Protein AF-A0A662H963-F1 (afdb_monomer)

Mean predicted aligned error: 8.16 Å

pLDDT: mean 80.49, std 14.82, range [39.19, 95.38]

Solvent-accessible surface area (backbone atoms only — not comparable to full-atom values): 5850 Å² total; per-residue (Å²): 141,69,80,73,79,74,78,81,42,84,65,56,48,52,54,49,50,54,52,50,55,55,51,68,66,34,85,64,56,69,68,56,45,54,52,49,54,52,40,51,55,54,59,65,38,82,85,59,51,70,66,60,42,50,52,44,51,50,50,52,52,51,53,47,69,74,44,59,87,36,72,57,69,59,66,66,54,73,67,54,50,55,49,49,52,47,35,74,76,38,63,70,54,70,79,76,111

Sequence (97 aa):
MEALCYLRLDKSFKTYLALQELLVETNLDSNVISALDKAFFYLLNRELDVESKRFILRFIFYVLSKYSDDPLVMRHTPEEEELFEKIVKEPSFLHEL

Radius of gyration: 15.26 Å; Cα contacts (8 Å, |Δi|>4): 40; chains: 1; bounding box: 32×39×29 Å

Nearest PDB structures (foldseek):
  4d2e-assembly1_B  TM=5.050E-01  e=3.526E+00  Escherichia coli K-12
  6u2t-assembly1_D  TM=5.723E-01  e=7.758E+00  Zea mays
  6v3o-assembly2_F  TM=5.270E-01  e=6.552E+00  Zea mays
  6v3o-assembly1_B  TM=4.233E-01  e=5.533E+00  Zea mays

Foldseek 3Di:
DPVVVPPDCPPLVVVLVVQLVLLVQDPDDPVLSVLLSVLSVVLSDPPDDPVRNVVSVVVNVVSCVVCVPPVSNVDDDPVRVVVVVCCVVPVCVVVVD

Secondary structure (DSSP, 8-state):
--TTGGGS-HHHHHHHHHHHHHHHHS---HHHHHHHHHHHHHHH-TTS-HHHHHHHHHHHHHHHHHSTT-TTTT---HHHHHHHHHHHH-GGGGGT-

Structure (mmCIF, N/CA/C/O backbone):
data_AF-A0A662H963-F1
#
_entry.id   AF-A0A662H963-F1
#
loop_
_atom_site.group_PDB
_atom_site.id
_atom_site.type_symbol
_atom_site.label_atom_id
_atom_site.label_alt_id
_atom_site.label_comp_id
_atom_site.label_asym_id
_atom_site.label_entity_id
_atom_site.label_seq_id
_atom_site.pdbx_PDB_ins_code
_atom_site.Cartn_x
_atom_site.Cartn_y
_atom_site.Cartn_z
_atom_site.occupancy
_atom_site.B_iso_or_equiv
_atom_site.auth_seq_id
_atom_site.auth_comp_id
_atom_site.auth_asym_id
_atom_site.auth_atom_id
_atom_site.pdbx_PDB_model_num
ATOM 1 N N . MET A 1 1 ? -12.822 24.492 4.695 1.00 39.19 1 MET A N 1
ATOM 2 C CA . MET A 1 1 ? -12.629 23.746 5.959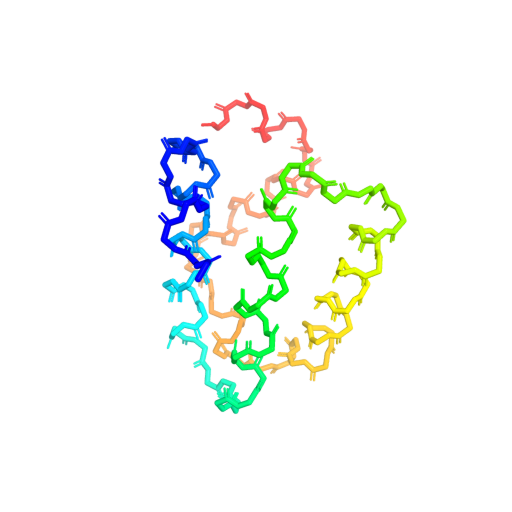 1.00 39.19 1 MET A CA 1
ATOM 3 C C . MET A 1 1 ? -11.644 22.585 5.740 1.00 39.19 1 MET A C 1
ATOM 5 O O . MET A 1 1 ? -11.818 21.526 6.312 1.00 39.19 1 MET A O 1
ATOM 9 N N . GLU A 1 2 ? -10.596 22.787 4.927 1.00 43.09 2 GLU A N 1
ATOM 10 C CA . GLU A 1 2 ? -9.581 21.761 4.596 1.00 43.09 2 GLU A CA 1
ATOM 11 C C . GLU A 1 2 ? -8.193 22.123 5.156 1.00 43.09 2 GLU A C 1
ATOM 13 O O . GLU A 1 2 ? -7.352 21.259 5.363 1.00 43.09 2 GLU A O 1
ATOM 18 N N . ALA A 1 3 ? -7.968 23.398 5.500 1.00 44.75 3 ALA A N 1
ATOM 19 C CA . ALA A 1 3 ? -6.681 23.904 5.980 1.00 44.75 3 ALA A CA 1
ATOM 20 C C . ALA A 1 3 ? -6.308 23.457 7.413 1.00 44.75 3 ALA A C 1
ATOM 22 O O . ALA A 1 3 ? -5.158 23.598 7.819 1.00 44.75 3 ALA A O 1
ATOM 23 N N . LEU A 1 4 ? -7.254 22.912 8.188 1.00 39.19 4 LEU A N 1
ATOM 24 C CA . LEU A 1 4 ? -7.037 22.553 9.598 1.00 39.19 4 LEU A CA 1
ATOM 25 C C . LEU A 1 4 ? -6.503 21.126 9.809 1.00 39.19 4 LEU A C 1
ATOM 27 O O . LEU A 1 4 ? -5.953 20.851 10.873 1.00 39.19 4 LEU A O 1
ATOM 31 N N . CYS A 1 5 ? -6.570 20.245 8.803 1.00 45.81 5 CYS A N 1
ATOM 32 C CA . CYS A 1 5 ? -5.990 18.897 8.898 1.00 45.81 5 CYS A CA 1
ATOM 33 C C . CYS A 1 5 ? -4.454 18.884 8.778 1.00 45.81 5 CYS A C 1
ATOM 35 O O . CYS A 1 5 ? -3.820 17.904 9.161 1.00 45.81 5 CYS A O 1
ATOM 37 N N . TYR A 1 6 ? -3.843 19.976 8.309 1.00 46.97 6 TYR A N 1
ATOM 38 C CA . TYR A 1 6 ? -2.397 20.067 8.069 1.00 46.97 6 TYR A CA 1
ATOM 39 C C . TYR A 1 6 ? -1.558 20.330 9.332 1.00 46.97 6 TYR A C 1
ATOM 41 O O . TYR A 1 6 ? -0.339 20.194 9.303 1.00 46.97 6 TYR A O 1
ATOM 49 N N . LEU A 1 7 ? -2.175 20.707 10.459 1.00 43.41 7 LEU A N 1
ATOM 50 C CA . LEU A 1 7 ? -1.448 21.343 11.568 1.00 43.41 7 LEU A CA 1
ATOM 51 C C . LEU A 1 7 ? -0.855 20.400 12.632 1.00 43.41 7 LEU A C 1
ATOM 53 O O . LEU A 1 7 ? -0.173 20.888 13.532 1.00 43.41 7 LEU A O 1
ATOM 57 N N . ARG A 1 8 ? -1.050 19.072 12.576 1.00 52.41 8 ARG A N 1
ATOM 58 C CA . ARG A 1 8 ? -0.500 18.157 13.608 1.00 52.41 8 ARG A CA 1
ATOM 59 C C . ARG A 1 8 ? -0.168 16.738 13.131 1.00 52.41 8 ARG A C 1
ATOM 61 O O . ARG A 1 8 ? -0.739 15.788 13.654 1.00 52.41 8 ARG A O 1
ATOM 68 N N . LEU A 1 9 ? 0.776 16.537 12.206 1.00 51.25 9 LEU A N 1
ATOM 69 C CA . LEU A 1 9 ? 1.146 15.173 11.777 1.00 51.25 9 LEU A CA 1
ATOM 70 C C . LEU A 1 9 ? 2.600 15.029 11.269 1.00 51.25 9 LEU A C 1
ATOM 72 O O . LEU A 1 9 ? 2.796 14.633 10.136 1.00 51.25 9 LEU A O 1
ATOM 76 N N . ASP A 1 10 ? 3.647 15.253 12.069 1.00 63.56 10 ASP A N 1
ATOM 77 C CA . ASP A 1 10 ? 5.036 15.152 11.545 1.00 63.56 10 ASP A CA 1
ATOM 78 C C . ASP A 1 10 ? 5.381 13.753 10.957 1.00 63.56 10 ASP A C 1
ATOM 80 O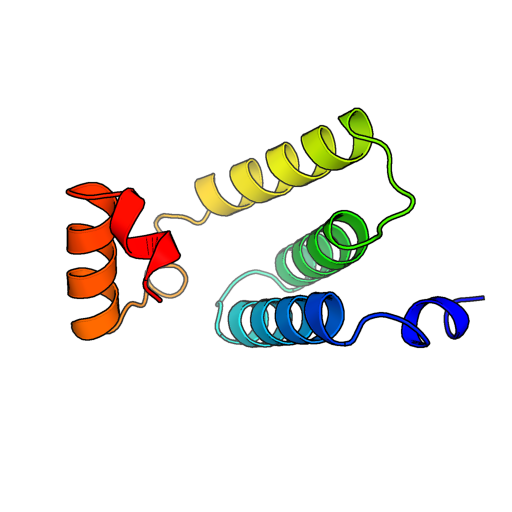 O . ASP A 1 10 ? 6.032 13.648 9.923 1.00 63.56 10 ASP A O 1
ATOM 84 N N . LYS A 1 11 ? 4.862 12.652 11.531 1.00 62.44 11 LYS A N 1
ATOM 85 C CA . LYS A 1 11 ? 5.062 11.293 10.973 1.00 62.44 11 LYS A CA 1
ATOM 86 C C . LYS A 1 11 ? 4.053 10.910 9.885 1.00 62.44 11 LYS A C 1
ATOM 88 O O . LYS A 1 11 ?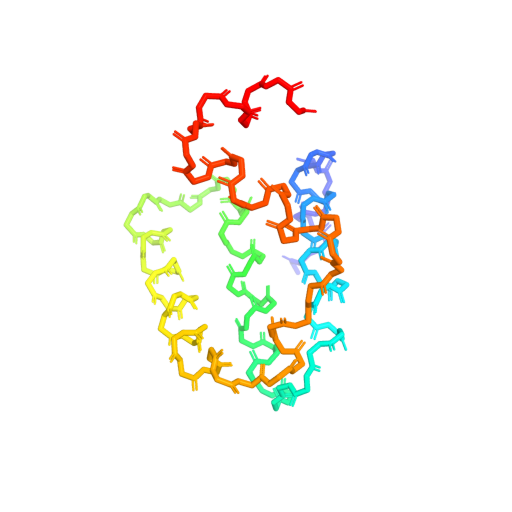 4.457 10.463 8.820 1.00 62.44 11 LYS A O 1
ATOM 93 N N . SER A 1 12 ? 2.752 11.098 10.123 1.00 74.19 12 SER A N 1
ATOM 94 C CA . SER A 1 12 ? 1.724 10.705 9.143 1.00 74.19 12 SER A CA 1
ATOM 95 C C . SER A 1 12 ? 1.760 11.570 7.880 1.00 74.19 12 SER A C 1
ATOM 97 O O . SER A 1 12 ? 1.407 11.083 6.816 1.00 74.19 12 SER A O 1
ATOM 99 N N . PHE A 1 13 ? 2.234 12.817 7.968 1.00 79.56 13 PHE A N 1
ATOM 100 C CA . PHE A 1 13 ? 2.438 13.671 6.800 1.00 79.56 13 PHE A CA 1
ATOM 101 C C . PHE A 1 13 ? 3.604 13.186 5.933 1.00 79.56 13 PHE A C 1
ATOM 103 O O . PHE A 1 13 ? 3.455 13.118 4.722 1.00 79.56 13 PHE A O 1
ATOM 110 N N . LYS A 1 14 ? 4.726 12.762 6.535 1.00 84.56 14 LYS A N 1
ATOM 111 C CA . LYS A 1 14 ? 5.847 12.161 5.788 1.00 84.56 14 LYS A CA 1
ATOM 112 C C . LYS A 1 14 ? 5.429 10.881 5.068 1.00 84.56 14 LYS A C 1
ATOM 114 O O . LYS A 1 14 ? 5.757 10.711 3.903 1.00 84.56 14 LYS A O 1
ATOM 119 N N . THR A 1 15 ? 4.656 10.018 5.733 1.00 85.88 15 THR A N 1
ATOM 120 C CA . THR A 1 15 ? 4.086 8.822 5.091 1.00 85.88 15 THR A CA 1
ATOM 121 C C . THR A 1 15 ? 3.151 9.189 3.942 1.00 85.88 15 THR A C 1
ATOM 123 O O . THR A 1 15 ? 3.211 8.563 2.892 1.00 85.88 15 THR A O 1
ATOM 126 N N . TYR A 1 16 ? 2.303 10.205 4.118 1.00 88.12 16 TYR A N 1
ATOM 127 C CA . TYR A 1 16 ? 1.410 10.663 3.057 1.00 88.12 16 TYR A CA 1
ATOM 128 C C . TYR A 1 16 ? 2.179 11.199 1.844 1.00 88.12 16 TYR A C 1
ATOM 130 O O . TYR A 1 16 ? 1.871 10.806 0.726 1.00 88.12 16 TYR A O 1
ATOM 138 N N . LEU A 1 17 ? 3.207 12.027 2.062 1.00 87.56 17 LEU A N 1
ATOM 139 C CA . LEU A 1 17 ? 4.052 12.545 0.984 1.00 87.56 17 LEU A CA 1
ATOM 140 C C . LEU A 1 17 ? 4.738 11.419 0.204 1.00 87.56 17 LEU A C 1
ATOM 142 O O . LEU A 1 17 ? 4.647 11.400 -1.017 1.00 87.56 17 LEU A O 1
ATOM 146 N N . ALA A 1 18 ? 5.333 10.444 0.897 1.00 87.69 18 ALA A N 1
ATOM 147 C CA . ALA A 1 18 ? 5.954 9.293 0.239 1.00 87.69 18 ALA A CA 1
ATOM 148 C C . ALA A 1 18 ? 4.941 8.494 -0.606 1.00 87.69 18 ALA A C 1
ATOM 150 O O . ALA A 1 18 ? 5.242 8.088 -1.723 1.00 87.69 18 ALA A O 1
ATOM 151 N N . LEU A 1 19 ? 3.710 8.309 -0.109 1.00 88.81 19 LEU A N 1
ATOM 152 C CA . LEU A 1 19 ? 2.642 7.659 -0.878 1.00 88.81 19 LEU A CA 1
ATOM 153 C C . LEU A 1 19 ? 2.234 8.475 -2.114 1.00 88.81 19 LEU A C 1
ATOM 155 O O . LEU A 1 19 ? 1.945 7.887 -3.153 1.00 88.81 19 LEU A O 1
ATOM 159 N N . GLN A 1 20 ? 2.209 9.807 -2.022 1.00 88.00 20 GLN A N 1
ATOM 160 C CA . GLN A 1 20 ? 1.917 10.670 -3.169 1.00 88.00 20 GLN A CA 1
ATOM 161 C C . GLN A 1 20 ? 3.016 10.615 -4.232 1.00 88.00 20 GLN A C 1
ATOM 163 O O . GLN A 1 20 ? 2.695 10.515 -5.413 1.00 88.00 20 GLN A O 1
ATOM 168 N N . GLU A 1 21 ? 4.286 10.652 -3.828 1.00 87.94 21 GLU A N 1
ATOM 169 C CA . GLU A 1 21 ? 5.428 10.524 -4.742 1.00 87.94 21 GLU A CA 1
ATOM 170 C C . GLU A 1 21 ? 5.369 9.190 -5.499 1.00 87.94 21 GLU A C 1
ATOM 172 O O . GLU A 1 21 ? 5.380 9.187 -6.729 1.00 87.94 21 GLU A O 1
ATOM 177 N N . LEU A 1 22 ? 5.143 8.080 -4.787 1.00 85.38 22 LEU A N 1
ATOM 178 C CA . LEU A 1 22 ? 4.974 6.757 -5.397 1.00 85.38 22 LEU A CA 1
ATOM 179 C 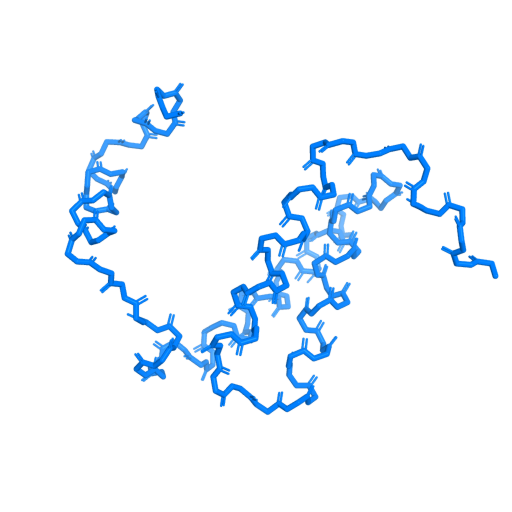C . LEU A 1 22 ? 3.792 6.701 -6.373 1.00 85.38 22 LEU A C 1
ATOM 181 O O . LEU A 1 22 ? 3.900 6.095 -7.435 1.00 85.38 22 LEU A O 1
ATOM 185 N N . LEU A 1 23 ? 2.661 7.342 -6.054 1.00 86.44 23 LEU A N 1
ATOM 186 C CA . LEU A 1 23 ? 1.508 7.386 -6.959 1.00 86.44 23 LEU A CA 1
ATOM 187 C C . LEU A 1 23 ? 1.821 8.096 -8.281 1.00 86.44 23 LEU A C 1
ATOM 189 O O . LEU A 1 23 ? 1.319 7.668 -9.320 1.00 86.44 23 LEU A O 1
ATOM 193 N N . VAL A 1 24 ? 2.636 9.154 -8.251 1.00 82.44 24 VAL A N 1
ATOM 194 C CA . VAL A 1 24 ? 3.045 9.905 -9.452 1.00 82.44 24 VAL A CA 1
ATOM 195 C C . VAL A 1 24 ? 3.976 9.083 -10.345 1.00 82.44 24 VAL A C 1
ATOM 197 O O . VAL A 1 24 ? 3.965 9.258 -11.561 1.00 82.44 24 VAL A O 1
ATOM 200 N N . GLU A 1 25 ? 4.752 8.171 -9.764 1.00 82.25 25 GLU A N 1
ATOM 201 C CA . GLU A 1 25 ? 5.622 7.259 -10.513 1.00 82.25 25 GLU A CA 1
ATOM 202 C C . GLU A 1 25 ? 4.851 6.117 -11.195 1.00 82.25 25 GLU A C 1
ATOM 204 O O . GLU A 1 25 ? 5.368 5.481 -12.119 1.00 82.25 25 GLU A O 1
ATOM 209 N N . THR A 1 26 ? 3.597 5.878 -10.796 1.00 77.44 26 THR A N 1
ATOM 210 C CA . THR A 1 26 ? 2.734 4.895 -11.460 1.00 77.44 26 THR A CA 1
ATOM 211 C C . THR A 1 26 ? 2.193 5.405 -12.799 1.00 77.44 26 THR A C 1
ATOM 213 O O . THR A 1 26 ? 1.992 6.597 -13.007 1.00 77.44 26 THR A O 1
ATOM 216 N N . ASN A 1 27 ? 1.865 4.482 -13.706 1.00 77.62 27 ASN A N 1
ATOM 217 C CA . ASN A 1 27 ? 1.201 4.790 -14.981 1.00 77.62 27 ASN A CA 1
ATOM 218 C C . ASN A 1 27 ? -0.317 4.538 -14.929 1.00 77.62 27 ASN A C 1
ATOM 220 O O . ASN A 1 27 ? -0.942 4.160 -15.920 1.00 77.62 27 ASN A O 1
ATOM 224 N N . LEU A 1 28 ? -0.908 4.694 -13.743 1.00 84.50 28 LEU A N 1
ATOM 225 C CA . LEU A 1 28 ? -2.336 4.498 -13.534 1.00 84.50 28 LEU A CA 1
ATOM 226 C C . LEU A 1 28 ? -3.145 5.651 -14.137 1.00 84.50 28 LEU A C 1
ATOM 228 O O . LEU A 1 28 ? -2.671 6.778 -14.276 1.00 84.50 28 LEU A O 1
ATOM 232 N N . ASP A 1 29 ? -4.413 5.378 -14.455 1.00 89.19 29 ASP A N 1
ATOM 233 C CA . ASP A 1 29 ? -5.336 6.433 -14.871 1.00 89.19 29 ASP A CA 1
ATOM 234 C C . ASP A 1 29 ? -5.461 7.508 -13.779 1.00 89.19 29 ASP A C 1
ATOM 236 O O . ASP 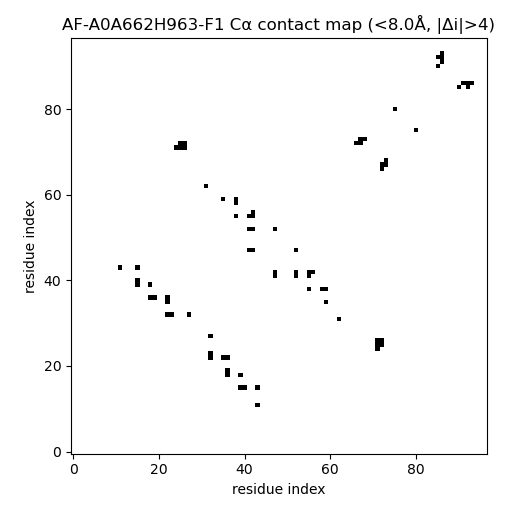A 1 29 ? -5.513 7.213 -12.583 1.00 89.19 29 ASP A O 1
ATOM 240 N N . SER A 1 30 ? -5.581 8.767 -14.198 1.00 89.56 30 SER A N 1
ATOM 241 C CA . SER A 1 30 ? -5.679 9.916 -13.290 1.00 89.56 30 SER A CA 1
ATOM 242 C C . SER A 1 30 ? -6.814 9.803 -12.261 1.00 89.56 30 SER A C 1
ATOM 244 O O . SER A 1 30 ? -6.664 10.264 -11.126 1.00 89.56 30 SER A O 1
ATOM 246 N N . ASN A 1 31 ? -7.928 9.143 -12.601 1.00 91.69 31 ASN A N 1
ATOM 247 C CA . ASN A 1 31 ? -9.015 8.913 -11.651 1.00 91.69 31 ASN A CA 1
ATOM 248 C C . ASN A 1 31 ? -8.637 7.863 -10.604 1.00 91.69 31 ASN A C 1
ATOM 250 O O . ASN A 1 31 ? -9.030 7.989 -9.445 1.00 91.69 31 ASN A O 1
ATOM 254 N N . VAL A 1 32 ? -7.863 6.845 -10.992 1.00 91.12 32 VAL A N 1
ATOM 255 C CA . VAL A 1 32 ? -7.359 5.811 -10.078 1.00 91.12 32 VAL A CA 1
ATOM 256 C C . VAL A 1 32 ? -6.345 6.420 -9.114 1.00 91.12 32 VAL A C 1
ATOM 258 O O . VAL A 1 32 ? -6.469 6.216 -7.907 1.00 91.12 32 VAL A O 1
ATOM 261 N N . ILE A 1 33 ? -5.420 7.242 -9.621 1.00 90.62 33 ILE A N 1
ATOM 262 C CA . ILE A 1 33 ? -4.468 8.005 -8.800 1.00 90.62 33 ILE A CA 1
ATOM 263 C C . ILE A 1 33 ? -5.219 8.886 -7.797 1.00 90.62 33 ILE A C 1
ATOM 265 O O . ILE A 1 33 ? -4.959 8.815 -6.598 1.00 90.62 33 ILE A O 1
ATOM 269 N N . SER A 1 34 ? -6.207 9.665 -8.253 1.00 92.44 34 SER A N 1
ATOM 270 C CA . SER A 1 34 ? -6.995 10.534 -7.367 1.00 92.44 34 SER A CA 1
ATOM 271 C C . SER A 1 34 ? -7.780 9.749 -6.309 1.00 92.44 34 SER A C 1
ATOM 273 O O . SER A 1 34 ? -7.922 10.203 -5.170 1.00 92.44 34 SER A O 1
ATOM 275 N N . ALA A 1 35 ? -8.297 8.570 -6.661 1.00 93.19 35 ALA A N 1
ATOM 276 C CA . ALA A 1 35 ? -9.004 7.715 -5.717 1.00 93.19 35 ALA A CA 1
ATOM 277 C C . ALA A 1 35 ? -8.062 7.138 -4.647 1.00 93.19 35 ALA A C 1
ATOM 279 O O . ALA A 1 35 ? -8.425 7.124 -3.469 1.00 93.19 35 ALA A O 1
ATOM 280 N N . LEU A 1 36 ? -6.857 6.703 -5.033 1.00 93.31 36 LEU A N 1
ATOM 281 C CA . LEU A 1 36 ? -5.836 6.211 -4.104 1.00 93.31 36 LEU A CA 1
ATOM 282 C C . LEU A 1 36 ? -5.299 7.320 -3.193 1.00 93.31 36 LEU A C 1
ATOM 284 O O . LEU A 1 36 ? -5.214 7.110 -1.987 1.00 93.31 36 LEU A O 1
ATOM 288 N N . ASP A 1 37 ? -5.027 8.512 -3.726 1.00 92.56 37 ASP A N 1
ATOM 289 C CA . ASP A 1 37 ? -4.569 9.668 -2.944 1.00 92.56 37 ASP A CA 1
ATOM 290 C C . ASP A 1 37 ? -5.558 10.022 -1.819 1.00 92.56 37 ASP A C 1
ATOM 292 O O . ASP A 1 37 ? -5.195 10.103 -0.642 1.00 92.56 37 ASP A O 1
ATOM 296 N N . LYS A 1 38 ? -6.853 10.108 -2.152 1.00 92.31 38 LYS A N 1
ATOM 297 C CA . LYS A 1 38 ? -7.916 10.315 -1.156 1.00 92.31 38 LYS A CA 1
ATOM 298 C C . LYS A 1 38 ? -7.984 9.169 -0.152 1.00 92.31 38 LYS A C 1
ATOM 300 O O . LYS A 1 38 ? -8.127 9.416 1.045 1.00 92.31 38 LYS A O 1
ATOM 305 N N . ALA A 1 39 ? -7.884 7.923 -0.615 1.00 92.94 39 ALA A N 1
ATOM 306 C CA . ALA A 1 39 ? -7.893 6.758 0.262 1.00 92.94 39 ALA A CA 1
ATOM 307 C C . ALA A 1 39 ? -6.734 6.806 1.273 1.00 92.94 39 ALA A C 1
ATOM 309 O O . ALA A 1 39 ? -6.964 6.602 2.464 1.00 92.94 39 ALA A O 1
ATOM 310 N N . PHE A 1 40 ? -5.518 7.149 0.840 1.00 92.25 40 PHE A N 1
ATOM 311 C CA . PHE A 1 40 ? -4.361 7.308 1.722 1.00 92.25 40 PHE A CA 1
ATOM 312 C C . PHE A 1 40 ? -4.53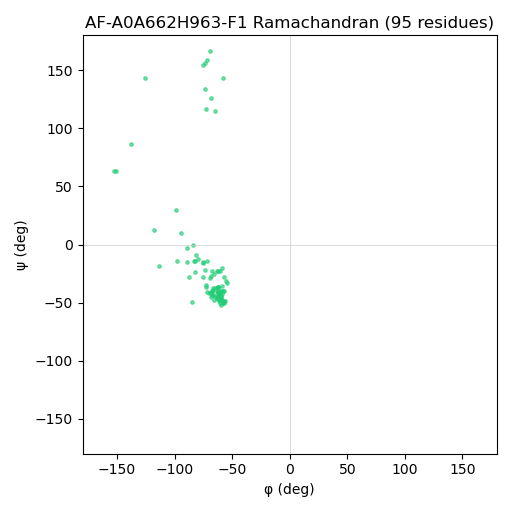1 8.459 2.711 1.00 92.25 40 PHE A C 1
ATOM 314 O O . PHE A 1 40 ? -4.283 8.274 3.906 1.00 92.25 40 PHE A O 1
ATOM 321 N N . PHE A 1 41 ? -5.024 9.611 2.252 1.00 89.94 41 PHE A N 1
ATOM 322 C CA . PHE A 1 41 ? -5.322 10.746 3.122 1.00 89.94 41 PHE A CA 1
ATOM 323 C C . PHE A 1 41 ? -6.293 10.354 4.247 1.00 89.94 41 PHE A C 1
ATOM 325 O O . PHE A 1 41 ? -6.027 10.597 5.427 1.00 89.94 41 PHE A O 1
ATOM 332 N N . TYR A 1 42 ? -7.398 9.686 3.901 1.00 89.31 42 TYR A N 1
ATOM 333 C CA . TYR A 1 42 ? -8.369 9.223 4.890 1.00 89.31 42 TYR A CA 1
ATOM 334 C C . TYR A 1 42 ? -7.804 8.119 5.790 1.00 89.31 42 TYR A C 1
ATOM 336 O O . TYR A 1 42 ? -8.027 8.150 6.997 1.00 89.31 42 TYR A O 1
ATOM 344 N N . LEU A 1 43 ? -7.024 7.174 5.260 1.00 90.62 43 LEU A N 1
ATOM 345 C CA . LEU A 1 43 ? -6.410 6.114 6.066 1.00 90.62 43 LEU A CA 1
ATOM 346 C C . LEU A 1 43 ? -5.521 6.682 7.184 1.00 90.62 43 LEU A C 1
ATOM 348 O O . LEU A 1 43 ? -5.530 6.180 8.312 1.00 90.62 43 LEU A O 1
ATOM 352 N N . LEU A 1 44 ? -4.777 7.746 6.870 1.00 86.88 44 LEU A N 1
ATOM 353 C CA . LEU A 1 44 ? -3.856 8.419 7.787 1.00 86.88 44 LEU A CA 1
ATOM 354 C C . LEU A 1 44 ? -4.553 9.400 8.740 1.00 86.88 44 LEU A C 1
ATOM 356 O O . LEU A 1 44 ? -3.940 9.853 9.714 1.00 86.88 44 LEU A O 1
ATOM 360 N N . ASN A 1 45 ? -5.840 9.685 8.528 1.00 81.50 45 ASN A N 1
ATOM 361 C CA . ASN A 1 45 ? -6.637 10.452 9.471 1.00 81.50 45 ASN A CA 1
ATOM 362 C C . ASN A 1 45 ? -6.859 9.641 10.767 1.00 81.50 45 ASN A C 1
ATOM 364 O O . ASN A 1 45 ? -7.319 8.493 10.781 1.00 81.50 45 ASN A O 1
ATOM 368 N N . ARG A 1 46 ? -6.508 10.248 11.904 1.00 75.25 46 ARG A N 1
ATOM 369 C CA . ARG A 1 46 ? -6.599 9.617 13.228 1.00 75.25 46 ARG A CA 1
ATOM 370 C C . ARG A 1 46 ? -8.032 9.497 13.744 1.00 75.25 46 ARG A C 1
ATOM 372 O O . ARG A 1 46 ? -8.268 8.640 14.586 1.00 75.25 46 ARG A O 1
ATOM 379 N N . GLU A 1 47 ? -8.952 10.309 13.235 1.00 84.75 47 GLU A N 1
ATOM 380 C CA . GLU A 1 47 ? -10.342 10.395 13.704 1.00 84.75 47 GLU A CA 1
ATOM 381 C C . GLU A 1 47 ? -11.256 9.318 13.103 1.00 84.75 47 GLU A C 1
ATOM 383 O O . GLU A 1 47 ? -12.348 9.087 13.612 1.00 84.75 47 GLU A O 1
ATOM 388 N N . LEU A 1 48 ? -10.812 8.634 12.043 1.00 85.69 48 LEU A N 1
ATOM 389 C CA . LEU A 1 48 ? -11.569 7.545 11.431 1.00 85.69 48 LEU A CA 1
ATOM 390 C C . LEU A 1 48 ? -11.544 6.284 12.300 1.00 85.69 48 LEU A C 1
ATOM 392 O O . LEU A 1 48 ? -10.483 5.843 12.761 1.00 85.69 48 LEU A O 1
ATOM 396 N N . ASP A 1 49 ? -12.722 5.687 12.469 1.00 91.50 49 ASP A N 1
ATOM 397 C CA . ASP A 1 49 ? -12.906 4.435 13.189 1.00 91.50 49 ASP A CA 1
ATOM 398 C C . ASP A 1 49 ? -12.298 3.238 12.435 1.00 91.50 49 ASP A C 1
ATOM 400 O O . ASP A 1 49 ? -11.934 3.305 11.256 1.00 91.50 49 ASP A O 1
ATOM 404 N N . VAL A 1 50 ? -12.178 2.114 13.141 1.00 92.94 50 VAL A N 1
ATOM 405 C CA . VAL A 1 50 ? -11.527 0.901 12.631 1.00 92.94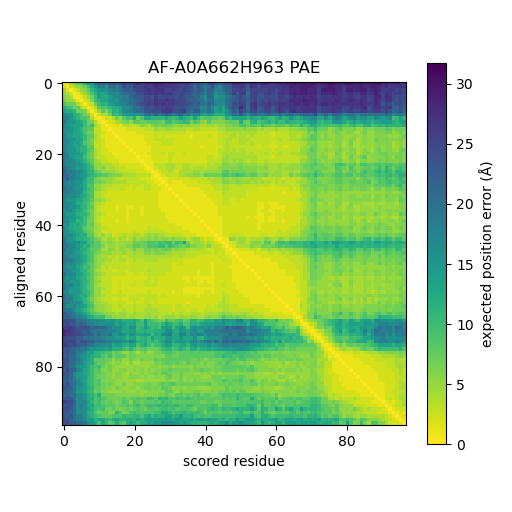 50 VAL A CA 1
A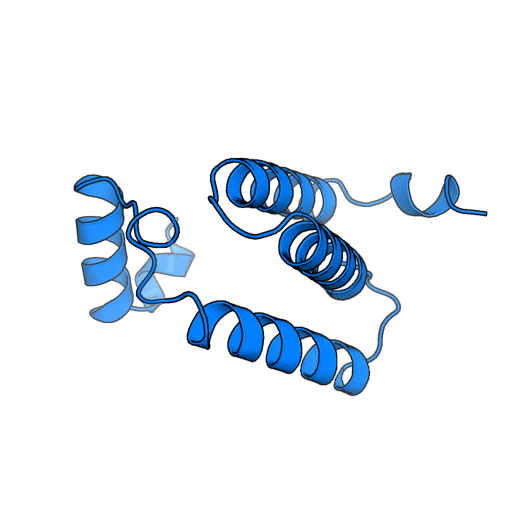TOM 406 C C . VAL A 1 50 ? -12.256 0.304 11.426 1.00 92.94 50 VAL A C 1
ATOM 408 O O . VAL A 1 50 ? -11.589 -0.177 10.508 1.00 92.94 50 VAL A O 1
ATOM 411 N N . GLU A 1 51 ? -13.589 0.328 11.390 1.00 94.94 51 GLU A N 1
ATOM 412 C CA . GLU A 1 51 ? -14.346 -0.251 10.275 1.00 94.94 51 GLU A CA 1
ATOM 413 C C . GLU A 1 51 ? -14.209 0.607 9.020 1.00 94.94 51 GLU A C 1
ATOM 415 O O . GLU A 1 51 ? -13.953 0.074 7.937 1.00 94.94 51 GLU A O 1
ATOM 420 N N . SER A 1 52 ? -14.255 1.932 9.167 1.00 92.12 52 SER A N 1
ATOM 421 C CA . SER A 1 52 ? -13.983 2.849 8.059 1.00 92.12 52 SER A CA 1
ATOM 422 C C . SER A 1 52 ? -12.560 2.677 7.516 1.00 92.12 52 SER A C 1
ATOM 424 O O . SER A 1 52 ? -12.360 2.581 6.304 1.00 92.12 52 SER A O 1
ATOM 426 N N . LYS A 1 53 ? -11.558 2.530 8.394 1.00 92.38 53 LYS A N 1
ATOM 427 C CA . LYS A 1 53 ? -10.175 2.227 7.980 1.00 92.38 53 LYS A CA 1
ATOM 428 C C . LYS A 1 53 ? -10.058 0.881 7.272 1.00 92.38 53 LYS A C 1
ATOM 430 O O . LYS A 1 53 ? -9.370 0.779 6.259 1.00 92.38 53 LYS A O 1
ATOM 435 N N . ARG A 1 54 ? -10.757 -0.149 7.755 1.00 95.38 54 ARG A N 1
ATOM 436 C CA . ARG A 1 54 ? -10.794 -1.472 7.114 1.00 95.38 54 ARG A CA 1
ATOM 437 C C . ARG A 1 54 ? -11.410 -1.400 5.720 1.00 95.38 54 ARG A C 1
ATOM 439 O O . ARG A 1 54 ? -10.908 -2.052 4.807 1.00 95.38 54 ARG A O 1
ATOM 446 N N . PHE A 1 55 ? -12.476 -0.623 5.545 1.00 95.31 55 PHE A N 1
ATOM 447 C CA . PHE A 1 55 ? -13.081 -0.398 4.236 1.00 95.31 55 PHE A CA 1
ATOM 448 C C . PHE A 1 55 ? -12.092 0.262 3.267 1.00 95.31 55 PHE A C 1
ATOM 450 O O . PHE A 1 55 ? -11.902 -0.233 2.157 1.00 95.31 55 PHE A O 1
ATOM 457 N N . ILE A 1 56 ? -11.403 1.315 3.713 1.00 94.44 56 ILE A N 1
ATOM 458 C CA . ILE A 1 56 ? -10.382 2.010 2.919 1.00 94.44 56 ILE A CA 1
ATOM 459 C C . ILE A 1 56 ? -9.243 1.056 2.525 1.00 94.44 56 ILE A C 1
ATOM 461 O O . ILE A 1 56 ? -8.868 1.000 1.357 1.00 94.44 56 ILE A O 1
ATOM 465 N N . LEU A 1 57 ? -8.737 0.243 3.459 1.00 93.81 57 LEU A N 1
ATOM 466 C CA . LEU A 1 57 ? -7.701 -0.758 3.172 1.00 93.81 57 LEU A CA 1
ATOM 467 C C . LEU A 1 57 ? -8.161 -1.801 2.148 1.00 93.81 57 LEU A C 1
ATOM 469 O O . LEU A 1 57 ? -7.411 -2.141 1.238 1.00 93.81 57 LEU A O 1
ATOM 473 N N . ARG A 1 58 ? -9.405 -2.288 2.255 1.00 94.94 58 ARG A N 1
ATOM 474 C CA . ARG A 1 58 ? -9.982 -3.208 1.260 1.00 94.94 58 ARG A CA 1
ATOM 475 C C . ARG A 1 58 ? -10.037 -2.574 -0.124 1.00 94.94 58 ARG A C 1
ATOM 477 O O . ARG A 1 58 ? -9.725 -3.249 -1.099 1.00 94.94 58 ARG A O 1
ATOM 484 N N . PHE A 1 59 ? -10.422 -1.303 -0.207 1.00 93.94 59 PHE A N 1
ATOM 485 C CA . PHE A 1 59 ? -10.426 -0.563 -1.464 1.00 93.94 59 PHE A CA 1
ATOM 486 C C . PHE A 1 59 ? -9.013 -0.451 -2.057 1.00 93.94 59 PHE A C 1
ATOM 488 O O . PHE A 1 59 ? -8.824 -0.790 -3.222 1.00 93.94 59 PHE A O 1
ATOM 495 N N . ILE A 1 60 ? -8.019 -0.061 -1.252 1.00 92.19 60 ILE A N 1
ATOM 496 C CA . ILE A 1 60 ? -6.617 0.039 -1.688 1.00 92.19 60 ILE A CA 1
ATOM 497 C C . ILE A 1 60 ? -6.123 -1.312 -2.217 1.00 92.19 60 ILE A C 1
ATOM 499 O O . ILE A 1 60 ? -5.633 -1.383 -3.340 1.00 92.19 60 ILE A O 1
ATOM 503 N N . PHE A 1 61 ? -6.310 -2.400 -1.463 1.00 89.50 61 PHE A N 1
ATOM 504 C CA . PHE A 1 61 ? -5.898 -3.735 -1.908 1.00 89.50 61 PHE A CA 1
ATOM 505 C C . PHE A 1 61 ? -6.631 -4.198 -3.163 1.00 89.50 61 PHE A C 1
ATOM 507 O O . PHE A 1 61 ? -6.020 -4.827 -4.023 1.00 89.50 61 PHE A O 1
ATOM 514 N N . TYR A 1 62 ? -7.917 -3.872 -3.302 1.00 90.62 62 TYR A N 1
ATOM 515 C CA . TYR A 1 62 ? -8.660 -4.167 -4.520 1.00 90.62 62 TYR A CA 1
ATOM 516 C C . TYR A 1 62 ? -8.034 -3.469 -5.730 1.00 90.62 62 TYR A C 1
ATOM 518 O O . TYR A 1 62 ? -7.751 -4.137 -6.722 1.00 90.62 62 TYR A O 1
ATOM 526 N N . VAL A 1 63 ? -7.766 -2.163 -5.639 1.00 88.62 63 VAL A N 1
ATOM 527 C CA . VAL A 1 63 ? -7.119 -1.411 -6.722 1.00 88.62 63 VAL A CA 1
ATOM 528 C C . VAL A 1 63 ? -5.746 -2.007 -7.028 1.00 88.62 63 VAL A C 1
ATOM 530 O O . VAL A 1 63 ? -5.508 -2.393 -8.166 1.00 88.62 63 VAL A O 1
ATOM 533 N N . LEU A 1 64 ? -4.885 -2.196 -6.025 1.00 84.00 64 LEU A N 1
ATOM 534 C CA . LEU A 1 64 ? -3.553 -2.775 -6.233 1.00 84.00 64 LEU A CA 1
ATOM 535 C C . LEU A 1 64 ? -3.617 -4.164 -6.886 1.00 84.00 64 LEU A C 1
ATOM 537 O O . LEU A 1 64 ? -2.854 -4.429 -7.803 1.00 84.00 64 LEU A O 1
ATOM 541 N N . SER A 1 65 ? -4.573 -5.019 -6.508 1.00 84.25 65 SER A N 1
ATOM 542 C CA . SER A 1 65 ? -4.755 -6.338 -7.139 1.00 84.25 65 SER A CA 1
ATOM 543 C C . SER A 1 65 ? -5.221 -6.280 -8.598 1.00 84.25 65 SER A C 1
ATOM 545 O O . SER A 1 65 ? -5.045 -7.240 -9.339 1.00 84.25 65 SER A O 1
ATOM 547 N N . LYS A 1 66 ? -5.855 -5.179 -9.022 1.00 85.38 66 LYS A N 1
ATOM 548 C CA . LYS A 1 66 ? -6.287 -4.981 -10.414 1.00 85.38 66 LYS A CA 1
ATOM 549 C C . LYS A 1 66 ? -5.167 -4.483 -11.314 1.00 85.38 66 LYS A C 1
ATOM 551 O O . LYS A 1 66 ? -5.247 -4.697 -12.519 1.00 85.38 66 LYS A O 1
ATOM 556 N N . TYR A 1 67 ? -4.160 -3.845 -10.730 1.00 79.00 67 TYR A N 1
ATOM 557 C CA . TYR A 1 67 ? -3.036 -3.248 -11.443 1.00 79.00 67 TYR A CA 1
ATOM 558 C C . TYR A 1 67 ? -1.693 -3.893 -11.066 1.00 79.00 67 TYR A C 1
ATOM 560 O O . TYR A 1 67 ? -0.645 -3.360 -11.409 1.00 79.00 67 TYR A O 1
ATOM 568 N N . SER A 1 68 ? -1.705 -5.042 -10.380 1.00 67.88 68 SER A N 1
ATOM 569 C CA . SER A 1 68 ? -0.493 -5.725 -9.907 1.00 67.88 68 SER A CA 1
ATOM 570 C C . SER A 1 68 ? 0.380 -6.252 -11.039 1.00 67.88 68 SER A C 1
ATOM 572 O O . SER A 1 68 ? 1.580 -6.392 -10.856 1.00 67.88 68 SER A O 1
ATOM 574 N N . ASP A 1 69 ? -0.205 -6.526 -12.205 1.00 67.38 69 ASP A N 1
ATOM 575 C CA . ASP A 1 69 ? 0.540 -6.978 -13.383 1.00 67.38 69 ASP A CA 1
ATOM 576 C C . ASP A 1 69 ? 1.133 -5.803 -14.187 1.00 67.38 69 ASP A C 1
ATOM 578 O O . ASP A 1 69 ? 1.775 -6.026 -15.214 1.00 67.38 69 ASP A O 1
ATOM 582 N N . ASP A 1 70 ? 0.917 -4.550 -13.757 1.00 64.19 70 ASP A N 1
ATOM 583 C CA . ASP A 1 70 ? 1.502 -3.380 -14.410 1.00 64.19 70 ASP A CA 1
ATOM 584 C C . ASP A 1 70 ? 3.013 -3.308 -14.096 1.00 64.19 70 ASP A C 1
ATOM 586 O O . ASP A 1 70 ? 3.395 -3.122 -12.933 1.00 64.19 70 ASP A O 1
ATOM 590 N N . PRO A 1 71 ? 3.896 -3.414 -15.111 1.00 55.44 71 PRO A N 1
ATOM 591 C CA . PRO A 1 71 ? 5.345 -3.414 -14.918 1.00 55.44 71 PRO A CA 1
ATOM 592 C C . PRO A 1 71 ? 5.877 -2.153 -14.233 1.00 55.44 71 PRO A C 1
ATOM 594 O O . PRO A 1 71 ? 6.993 -2.179 -13.727 1.00 55.44 71 PRO A O 1
ATOM 597 N N . LEU A 1 72 ? 5.124 -1.045 -14.252 1.00 55.25 72 LEU A N 1
ATOM 598 C CA . LEU A 1 72 ? 5.502 0.224 -13.626 1.00 55.25 72 LEU A CA 1
ATOM 599 C C . LEU A 1 72 ? 5.083 0.303 -12.154 1.00 55.25 72 LEU A C 1
ATOM 601 O O . LEU A 1 72 ? 5.777 0.948 -11.380 1.00 55.25 72 LEU A O 1
ATOM 605 N N . VAL A 1 73 ? 4.014 -0.396 -11.753 1.00 56.78 73 VAL A N 1
ATOM 606 C CA . VAL A 1 73 ? 3.614 -0.563 -10.338 1.00 56.78 73 VAL A CA 1
ATOM 607 C C . VAL A 1 73 ? 4.532 -1.565 -9.628 1.00 56.78 73 VAL A C 1
ATOM 609 O O . VAL A 1 73 ? 4.753 -1.468 -8.426 1.00 56.78 73 VAL A O 1
ATOM 612 N N . MET A 1 74 ? 5.094 -2.505 -10.389 1.00 59.56 74 MET A N 1
ATOM 613 C CA . MET A 1 74 ? 6.045 -3.519 -9.929 1.00 59.56 74 MET A CA 1
ATOM 614 C C . MET A 1 74 ? 7.513 -3.117 -10.120 1.00 59.56 74 MET A C 1
ATOM 616 O O . MET A 1 74 ? 8.377 -3.975 -9.961 1.00 59.56 74 MET A O 1
ATOM 620 N N . ARG A 1 75 ? 7.842 -1.865 -10.475 1.00 64.44 75 ARG A N 1
ATOM 621 C CA 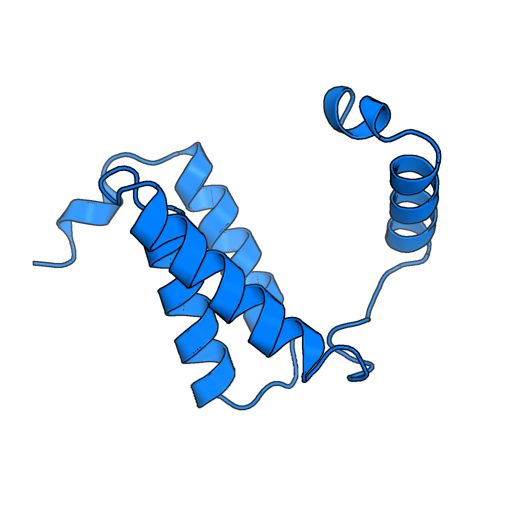. ARG A 1 75 ? 9.253 -1.452 -10.537 1.00 64.44 75 ARG A CA 1
ATOM 622 C C . ARG A 1 75 ? 9.846 -1.507 -9.138 1.00 64.44 75 ARG A C 1
ATOM 624 O O . ARG A 1 75 ? 9.446 -0.745 -8.271 1.00 64.44 75 ARG A O 1
ATOM 631 N N . HIS A 1 76 ? 10.804 -2.402 -8.969 1.00 70.56 76 HIS A N 1
ATOM 632 C CA . HIS A 1 76 ? 11.657 -2.471 -7.800 1.00 70.56 76 HIS A CA 1
ATOM 633 C C . HIS A 1 76 ? 13.110 -2.436 -8.258 1.00 70.56 76 HIS A C 1
ATOM 635 O O . HIS A 1 76 ? 13.461 -2.978 -9.313 1.00 70.56 76 HIS A O 1
ATOM 641 N N . THR A 1 77 ? 13.963 -1.775 -7.488 1.00 81.06 77 THR A N 1
ATOM 642 C CA . THR A 1 77 ? 15.404 -1.931 -7.644 1.00 81.06 77 THR A CA 1
ATOM 643 C C . THR A 1 77 ? 15.831 -3.311 -7.126 1.00 81.06 77 THR A C 1
ATOM 645 O O . THR A 1 77 ? 15.118 -3.920 -6.322 1.00 81.06 77 THR A O 1
ATOM 648 N N . PRO A 1 78 ? 16.997 -3.834 -7.546 1.00 85.06 78 PRO A N 1
ATOM 649 C CA . PRO A 1 78 ? 17.526 -5.079 -6.988 1.00 85.06 78 PRO A CA 1
ATOM 650 C C . PRO A 1 78 ? 17.647 -5.047 -5.455 1.00 85.06 78 PRO A C 1
ATOM 652 O O . PRO A 1 78 ? 17.435 -6.058 -4.793 1.00 85.06 78 PRO A O 1
ATOM 655 N N . GLU A 1 79 ? 17.949 -3.879 -4.879 1.00 85.94 79 GLU A N 1
ATOM 656 C CA . GLU A 1 79 ? 18.011 -3.681 -3.429 1.00 85.94 79 GLU A CA 1
ATOM 657 C C . GLU A 1 79 ? 16.632 -3.801 -2.768 1.00 85.94 79 GLU A C 1
ATOM 659 O O . GLU A 1 79 ? 16.517 -4.391 -1.693 1.00 85.94 79 GLU A O 1
ATOM 664 N N . GLU A 1 80 ? 15.582 -3.271 -3.400 1.00 84.94 80 GLU A N 1
ATOM 665 C CA . GLU A 1 80 ? 14.203 -3.394 -2.919 1.00 84.94 80 GLU A CA 1
ATOM 666 C C . GLU A 1 80 ? 13.708 -4.844 -2.991 1.00 84.94 80 GLU A C 1
ATOM 668 O O . GLU A 1 80 ? 13.033 -5.303 -2.069 1.00 84.94 80 GLU A O 1
ATOM 673 N N . GLU A 1 81 ? 14.095 -5.589 -4.030 1.00 85.62 81 GLU A N 1
ATOM 674 C CA . GLU A 1 81 ? 13.788 -7.017 -4.172 1.00 85.62 81 GLU A CA 1
ATOM 675 C C . GLU A 1 81 ? 14.482 -7.858 -3.094 1.00 85.62 81 GLU A C 1
ATOM 677 O O . GLU A 1 81 ? 13.840 -8.654 -2.406 1.00 85.62 81 GLU A O 1
ATOM 682 N N . GLU A 1 82 ? 15.784 -7.637 -2.880 1.00 88.81 82 GLU A N 1
ATOM 683 C CA . GLU A 1 82 ? 16.550 -8.329 -1.841 1.00 88.81 82 GLU A CA 1
ATOM 684 C C . GLU A 1 82 ? 15.990 -8.023 -0.443 1.00 88.81 82 GLU A C 1
ATOM 686 O O . GLU A 1 82 ? 15.859 -8.917 0.402 1.00 88.81 82 GLU A O 1
ATOM 691 N N . LEU A 1 83 ? 15.636 -6.760 -0.193 1.00 87.44 83 LEU A N 1
ATOM 692 C CA . LEU A 1 83 ? 15.016 -6.329 1.054 1.00 87.44 83 LEU A CA 1
ATOM 693 C C . LEU A 1 83 ? 13.649 -6.991 1.254 1.00 87.44 83 LEU A C 1
ATOM 695 O O . LEU A 1 83 ? 13.370 -7.508 2.338 1.00 87.44 83 LEU A O 1
ATOM 699 N N . PHE A 1 84 ? 12.816 -7.014 0.215 1.00 86.31 84 PHE A N 1
ATOM 700 C CA . PHE A 1 84 ? 11.518 -7.673 0.248 1.00 86.31 84 PHE A CA 1
ATOM 701 C C . PHE A 1 84 ? 11.659 -9.166 0.555 1.00 86.31 84 PHE A C 1
ATOM 703 O O . PHE A 1 84 ? 10.992 -9.670 1.459 1.00 86.31 84 PHE A O 1
ATOM 710 N N . GLU A 1 85 ? 12.570 -9.874 -0.117 1.00 89.44 85 GLU A N 1
ATOM 711 C CA . GLU A 1 85 ? 12.830 -11.286 0.164 1.00 89.44 85 GLU A CA 1
ATOM 712 C C . GLU A 1 85 ? 13.266 -11.531 1.612 1.00 89.44 85 GLU A C 1
ATOM 714 O O . GLU A 1 85 ? 12.815 -12.499 2.234 1.00 89.44 85 GLU A O 1
ATOM 719 N N . LYS A 1 86 ? 14.141 -10.673 2.155 1.00 89.81 86 LYS A N 1
ATOM 720 C CA . LYS A 1 86 ? 14.577 -10.754 3.556 1.00 89.81 86 LYS A CA 1
ATOM 721 C C . LYS A 1 86 ? 13.402 -10.568 4.507 1.00 89.81 86 LYS A C 1
ATOM 723 O O . LYS A 1 86 ? 13.228 -11.392 5.396 1.00 89.81 86 LYS A O 1
ATOM 728 N N . ILE A 1 87 ? 12.558 -9.562 4.280 1.00 89.06 87 ILE A N 1
ATOM 729 C CA . ILE A 1 87 ? 11.368 -9.294 5.101 1.00 89.06 87 ILE A CA 1
ATOM 730 C C . ILE A 1 87 ? 10.365 -10.453 5.029 1.00 89.06 87 ILE A C 1
ATOM 732 O O . ILE A 1 87 ? 9.786 -10.835 6.043 1.00 89.06 87 ILE A O 1
ATOM 736 N N . VAL A 1 88 ? 10.154 -11.043 3.850 1.00 87.81 88 VAL A N 1
ATOM 737 C CA . VAL A 1 88 ? 9.239 -12.184 3.683 1.00 87.81 88 VAL A CA 1
ATOM 738 C C . VAL A 1 88 ? 9.754 -13.426 4.414 1.00 87.81 88 VAL A C 1
ATOM 740 O O . VAL A 1 88 ? 8.963 -14.154 5.016 1.00 87.81 88 VAL A O 1
ATOM 743 N N . LYS A 1 89 ? 11.070 -13.672 4.381 1.00 92.44 89 LYS A N 1
ATOM 744 C CA . LYS A 1 89 ? 11.715 -14.786 5.096 1.00 92.44 89 LYS A CA 1
ATOM 745 C C . LYS A 1 89 ? 11.771 -14.540 6.608 1.00 92.44 89 LYS A C 1
ATOM 747 O O . LYS A 1 89 ? 11.597 -15.482 7.378 1.00 92.44 89 LYS A O 1
ATOM 752 N N . GLU A 1 90 ? 11.976 -13.294 7.025 1.00 92.69 90 GLU A N 1
ATOM 753 C CA . GLU A 1 90 ? 12.117 -12.877 8.419 1.00 92.69 90 GLU A CA 1
ATOM 754 C C . GLU A 1 90 ? 11.355 -11.562 8.696 1.00 92.69 90 GLU A C 1
ATOM 756 O O . GLU A 1 90 ? 11.930 -10.471 8.663 1.00 92.69 90 GLU A O 1
ATOM 761 N N . PRO A 1 91 ? 10.048 -11.632 9.023 1.00 86.81 91 PRO A N 1
ATOM 762 C CA . PRO A 1 91 ? 9.223 -10.433 9.215 1.00 86.81 91 PRO A CA 1
ATOM 763 C C . PRO A 1 91 ? 9.664 -9.525 10.371 1.00 86.81 91 PRO A C 1
ATOM 765 O O . PRO A 1 91 ? 9.353 -8.335 10.367 1.00 86.81 91 PRO A O 1
ATOM 768 N N . SER A 1 92 ? 10.393 -10.062 11.357 1.00 86.50 92 SER A N 1
ATOM 769 C CA . SER A 1 92 ? 10.971 -9.291 12.468 1.00 86.50 92 SER A CA 1
ATOM 770 C C . SER A 1 92 ? 11.979 -8.240 12.008 1.00 86.50 92 SER A C 1
ATOM 772 O O . SER A 1 92 ? 12.142 -7.239 12.702 1.00 86.50 92 SER A O 1
ATOM 774 N N . PHE A 1 93 ? 12.581 -8.412 10.826 1.00 82.50 93 PHE A N 1
ATOM 775 C CA . PHE A 1 93 ? 13.534 -7.471 10.239 1.00 82.50 93 PHE A CA 1
ATOM 776 C C . PHE A 1 93 ? 12.951 -6.057 10.063 1.00 82.50 93 PHE A C 1
ATOM 778 O O . PHE A 1 93 ? 13.665 -5.066 10.175 1.00 82.50 93 PHE A O 1
ATOM 785 N N . LEU A 1 94 ? 11.630 -5.934 9.881 1.00 77.38 94 LEU A N 1
ATOM 786 C CA . LEU A 1 94 ? 10.945 -4.636 9.803 1.00 77.38 94 LEU A CA 1
ATOM 787 C C . LEU A 1 94 ? 11.085 -3.780 11.070 1.00 77.38 94 LEU A C 1
ATOM 789 O O . LEU A 1 94 ? 10.892 -2.571 10.999 1.00 77.38 94 LEU A O 1
ATOM 793 N N . HIS A 1 95 ? 11.367 -4.381 12.228 1.00 74.56 95 HIS A N 1
ATOM 794 C CA . HIS A 1 95 ? 11.576 -3.643 13.476 1.00 74.56 95 HIS A CA 1
ATOM 795 C C . HIS A 1 95 ? 12.994 -3.076 13.616 1.00 74.56 95 HIS A C 1
ATOM 797 O O . HIS A 1 95 ? 13.221 -2.249 14.499 1.00 74.56 95 HIS A O 1
ATOM 803 N N . GLU A 1 96 ? 13.928 -3.540 12.786 1.00 73.81 96 GLU A N 1
ATOM 804 C CA . GLU A 1 96 ? 15.343 -3.157 12.812 1.00 73.81 96 GLU A CA 1
ATOM 805 C C . GLU A 1 96 ? 15.685 -2.068 11.777 1.00 73.81 96 GLU A C 1
ATOM 807 O O . GLU A 1 96 ? 16.748 -1.453 11.880 1.00 73.81 96 GLU A O 1
ATOM 812 N N . LEU A 1 97 ? 14.780 -1.826 10.815 1.00 67.31 97 LEU A N 1
ATOM 813 C CA . LEU A 1 97 ? 14.814 -0.742 9.821 1.00 67.31 97 LEU A CA 1
ATOM 814 C C . LEU A 1 97 ? 14.324 0.592 10.407 1.00 67.31 97 LEU A C 1
ATOM 816 O O . LEU A 1 97 ? 14.965 1.626 10.109 1.00 67.31 97 LEU A O 1
#